Protein AF-A0A925U9H2-F1 (afdb_monomer_lite)

Secondary structure (DSSP, 8-state):
-HHHHHHHHHHHHHHHHHHTT--HHHHHHHHT--HHHHH-TTSHHHHHHHHHHHHHHHHHHHHHHHHHHTT--HHHHHHHHHHHHHHHHTT--

Sequence (93 aa):
MEVAHNAVKICEEIEGFAYKYLSADEIAVIVDVDVLEILDRTTVYGKAFLKGKLLRKAKFNDNVIRLSDQLSSPAQAIELKIAEAAALGGINA

Radius of gyration: 16.02 Å; chains: 1; bounding box: 34×35×42 Å

pLDDT: mean 83.89, std 16.31, range [39.44, 98.25]

Foldseek 3Di:
DVVVVLLVVLLQQLLQVLLVVDDLVRSCVVSVHDSVQCCDCVHSNVVSNVNSVVVSVVVLVVVLVVCVVVPVDPVVNVVVVVVVCVSVVVVPD

Structure (mmCIF, N/CA/C/O backbone):
data_AF-A0A925U9H2-F1
#
_entry.id   AF-A0A925U9H2-F1
#
loop_
_atom_site.group_PDB
_atom_site.id
_atom_site.type_symbol
_atom_site.label_atom_id
_atom_site.label_alt_id
_atom_site.label_comp_id
_atom_site.label_asym_id
_atom_site.label_entity_id
_atom_site.label_seq_id
_atom_site.pdbx_PDB_ins_code
_atom_site.Cartn_x
_atom_site.Cartn_y
_atom_site.Cartn_z
_atom_site.occupancy
_atom_site.B_iso_or_equiv
_atom_site.auth_seq_id
_atom_site.auth_comp_id
_atom_site.auth_asym_id
_atom_site.auth_atom_id
_atom_site.pdbx_PDB_model_num
ATOM 1 N N . MET A 1 1 ? 15.458 14.440 -19.855 1.00 58.16 1 MET A N 1
ATOM 2 C CA . MET A 1 1 ? 14.491 15.082 -18.932 1.00 58.16 1 MET A CA 1
ATOM 3 C C . MET A 1 1 ? 13.104 14.443 -18.999 1.00 58.16 1 MET A C 1
ATOM 5 O O . MET A 1 1 ? 12.511 14.282 -17.945 1.00 58.16 1 MET A O 1
ATOM 9 N N . GLU A 1 2 ? 12.618 14.004 -20.167 1.00 59.09 2 GLU A N 1
ATOM 10 C CA . GLU A 1 2 ? 11.324 13.296 -20.309 1.00 59.09 2 GLU A CA 1
ATOM 11 C C . GLU A 1 2 ? 11.204 11.989 -19.506 1.00 59.09 2 GLU A C 1
ATOM 13 O O . GLU A 1 2 ? 10.181 11.749 -18.876 1.00 59.09 2 GLU A O 1
ATOM 18 N N . VAL A 1 3 ? 12.261 11.173 -19.454 1.00 62.62 3 VAL A N 1
ATOM 19 C CA . VAL A 1 3 ? 12.223 9.860 -18.774 1.00 62.62 3 VAL A CA 1
ATOM 20 C C . VAL A 1 3 ? 11.989 9.991 -17.263 1.00 62.62 3 VAL A C 1
ATOM 22 O O . VAL A 1 3 ? 11.199 9.251 -16.684 1.00 62.62 3 VAL A O 1
ATOM 25 N N . ALA A 1 4 ? 12.625 10.976 -16.623 1.00 65.31 4 ALA A N 1
ATOM 26 C CA . ALA A 1 4 ? 12.449 11.231 -15.193 1.00 65.31 4 ALA A CA 1
ATOM 27 C C . ALA A 1 4 ? 11.038 11.751 -14.871 1.00 65.31 4 ALA A C 1
ATOM 29 O O . ALA A 1 4 ? 10.482 11.410 -13.833 1.00 65.31 4 ALA A O 1
ATOM 30 N N . HIS A 1 5 ? 10.447 12.541 -15.772 1.00 67.38 5 HIS A N 1
ATOM 31 C CA . HIS A 1 5 ? 9.081 13.038 -15.615 1.00 67.38 5 HIS A CA 1
ATOM 32 C C . HIS A 1 5 ? 8.052 11.900 -15.682 1.00 67.38 5 HIS A C 1
ATOM 34 O O . HIS A 1 5 ? 7.113 11.872 -14.889 1.00 67.38 5 HIS A O 1
ATOM 40 N N . ASN A 1 6 ? 8.275 10.921 -16.565 1.00 82.06 6 ASN A N 1
ATOM 41 C CA . ASN A 1 6 ? 7.399 9.758 -16.681 1.00 82.06 6 ASN A CA 1
ATOM 42 C C . ASN A 1 6 ? 7.453 8.862 -15.430 1.00 82.06 6 ASN A C 1
ATOM 44 O O . ASN A 1 6 ? 6.417 8.474 -14.899 1.00 82.06 6 ASN A O 1
ATOM 48 N N . ALA A 1 7 ? 8.654 8.610 -14.896 1.00 84.69 7 ALA A N 1
ATOM 49 C CA . ALA A 1 7 ? 8.824 7.802 -13.687 1.00 84.69 7 ALA A CA 1
ATOM 50 C C . ALA A 1 7 ? 8.137 8.416 -12.453 1.00 84.69 7 ALA A C 1
ATOM 52 O O . ALA A 1 7 ? 7.575 7.688 -11.636 1.00 84.69 7 ALA A O 1
ATOM 53 N N . VAL A 1 8 ? 8.145 9.750 -12.325 1.00 91.75 8 VAL A N 1
ATOM 54 C CA . VAL A 1 8 ? 7.433 10.454 -11.244 1.00 91.75 8 VAL A CA 1
ATOM 55 C C . VAL A 1 8 ? 5.927 10.223 -11.346 1.00 91.75 8 VAL A C 1
ATOM 57 O O . VAL A 1 8 ? 5.316 9.824 -10.358 1.00 91.75 8 VAL A O 1
ATOM 60 N N . LYS A 1 9 ? 5.344 10.398 -12.537 1.00 94.69 9 LYS A N 1
ATOM 61 C CA . LYS A 1 9 ? 3.908 10.182 -12.756 1.00 94.69 9 LYS A CA 1
ATOM 62 C C . LYS A 1 9 ? 3.496 8.736 -12.454 1.00 94.69 9 LYS A C 1
ATOM 64 O O . LYS A 1 9 ? 2.516 8.517 -11.749 1.00 94.69 9 LYS A O 1
ATOM 69 N N . ILE A 1 10 ? 4.278 7.760 -12.918 1.00 95.62 10 ILE A N 1
ATOM 70 C CA . ILE A 1 10 ? 4.038 6.336 -12.636 1.00 95.62 10 ILE A CA 1
ATOM 71 C C . ILE A 1 10 ? 4.088 6.069 -11.125 1.00 95.62 10 ILE A C 1
ATOM 73 O O . ILE A 1 10 ? 3.231 5.373 -10.589 1.00 95.62 10 ILE A O 1
ATOM 77 N N . CYS A 1 11 ? 5.048 6.655 -10.402 1.00 97.19 11 CYS A N 1
ATOM 78 C CA . CYS A 1 11 ? 5.108 6.517 -8.945 1.00 97.19 11 CYS A CA 1
ATOM 79 C C . CYS A 1 11 ? 3.862 7.093 -8.250 1.00 97.19 11 CYS A C 1
ATOM 81 O O . CYS A 1 11 ? 3.359 6.480 -7.310 1.00 97.19 11 CYS A O 1
ATOM 83 N N . GLU A 1 12 ? 3.348 8.240 -8.702 1.00 97.69 12 GLU A N 1
ATOM 84 C CA . GLU A 1 12 ? 2.108 8.828 -8.173 1.00 97.69 12 GLU A CA 1
ATOM 85 C C . GLU A 1 12 ? 0.890 7.925 -8.430 1.00 97.69 12 GLU A C 1
ATOM 87 O O . GLU A 1 12 ? 0.052 7.743 -7.542 1.00 97.69 12 GLU A O 1
ATOM 92 N N . GLU A 1 13 ? 0.814 7.309 -9.613 1.00 97.88 13 GLU A N 1
ATOM 93 C CA . GLU A 1 13 ? -0.226 6.337 -9.962 1.00 97.88 13 GLU A CA 1
ATOM 94 C C . GLU A 1 13 ? -0.138 5.082 -9.079 1.00 97.88 13 GLU A C 1
ATOM 96 O O . GLU A 1 13 ? -1.133 4.706 -8.452 1.00 97.88 13 GLU A O 1
ATOM 101 N N . ILE A 1 14 ? 1.054 4.491 -8.935 1.00 98.12 14 ILE A N 1
ATOM 102 C CA . ILE A 1 14 ? 1.307 3.338 -8.054 1.00 98.12 14 ILE A CA 1
ATOM 103 C C . ILE A 1 14 ? 0.904 3.656 -6.609 1.00 98.12 14 ILE A C 1
ATOM 105 O O . ILE A 1 14 ? 0.194 2.870 -5.978 1.00 98.12 14 ILE A O 1
ATOM 109 N N . GLU A 1 15 ? 1.320 4.808 -6.074 1.00 98.12 15 GLU A N 1
ATOM 110 C CA . GLU A 1 15 ? 0.956 5.249 -4.724 1.00 98.12 15 GLU A CA 1
ATOM 111 C C . GLU A 1 15 ? -0.569 5.372 -4.572 1.00 98.12 15 GLU A C 1
ATOM 113 O O . GLU A 1 15 ? -1.142 4.884 -3.591 1.00 98.12 15 GLU A O 1
ATOM 118 N N . GLY A 1 16 ? -1.237 5.976 -5.560 1.00 97.94 16 GLY A N 1
ATOM 119 C CA . GLY A 1 16 ? -2.685 6.162 -5.579 1.00 97.94 16 GLY A CA 1
ATOM 120 C C . GLY A 1 16 ? -3.470 4.851 -5.652 1.00 97.94 16 GLY A C 1
ATOM 121 O O . GLY A 1 16 ? -4.499 4.715 -4.981 1.00 97.94 16 GLY A O 1
ATOM 122 N N . PHE A 1 17 ? -2.999 3.874 -6.426 1.00 98.25 17 PHE A N 1
ATOM 123 C CA . PHE A 1 17 ? -3.616 2.549 -6.503 1.00 98.25 17 PHE A CA 1
ATOM 124 C C . PHE A 1 17 ? -3.357 1.715 -5.248 1.00 98.25 17 PHE A C 1
ATOM 126 O O . PHE A 1 17 ? -4.294 1.134 -4.696 1.00 98.25 17 PHE A O 1
ATOM 133 N N . ALA A 1 18 ? -2.132 1.739 -4.721 1.00 97.31 18 ALA A N 1
ATOM 134 C CA . ALA A 1 18 ? -1.789 1.073 -3.467 1.00 97.31 18 ALA A CA 1
ATOM 135 C C . ALA A 1 18 ? -2.614 1.619 -2.290 1.00 97.31 18 ALA A C 1
ATOM 137 O O . ALA A 1 18 ? -3.077 0.862 -1.434 1.00 97.31 18 ALA A O 1
AT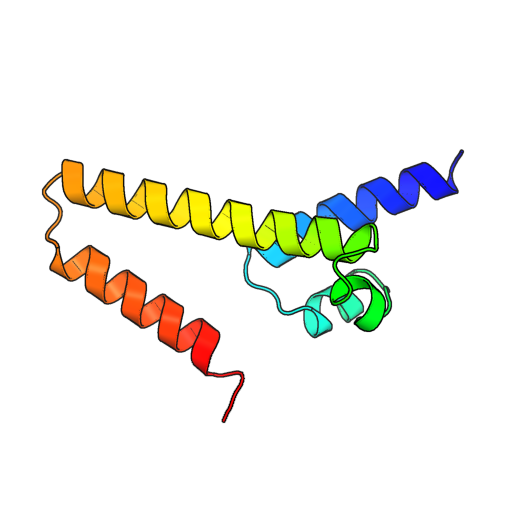OM 138 N N . TYR A 1 19 ? -2.866 2.933 -2.270 1.00 97.00 19 TYR A N 1
ATOM 139 C CA . TYR A 1 19 ? -3.753 3.568 -1.294 1.00 97.00 19 TYR A CA 1
ATOM 140 C C . TYR A 1 19 ? -5.201 3.045 -1.372 1.00 97.00 19 TYR A C 1
ATOM 142 O O . TYR A 1 19 ? -5.906 3.002 -0.362 1.00 97.00 19 TYR A O 1
ATOM 150 N N . LYS A 1 20 ? -5.650 2.638 -2.564 1.00 95.69 20 LYS A N 1
ATOM 151 C CA . LYS A 1 20 ? -6.978 2.061 -2.831 1.00 95.69 20 LYS A CA 1
ATOM 152 C C . LYS A 1 20 ? -7.023 0.535 -2.657 1.00 95.69 20 LYS A C 1
ATOM 154 O O . LYS A 1 20 ? -8.028 -0.063 -3.019 1.00 95.69 20 LYS A O 1
ATOM 159 N N . TYR A 1 21 ? -5.987 -0.063 -2.063 1.00 92.44 21 TYR A N 1
ATOM 160 C CA . TYR A 1 21 ? -5.853 -1.502 -1.802 1.00 92.44 21 TYR A CA 1
ATOM 161 C C . TYR A 1 21 ? -5.690 -2.401 -3.034 1.00 92.44 21 TYR A C 1
ATOM 163 O O . TYR A 1 21 ? -5.901 -3.605 -2.918 1.00 92.44 21 TYR A O 1
ATOM 171 N N . LEU A 1 22 ? -5.261 -1.866 -4.180 1.00 96.56 22 LEU A N 1
ATOM 172 C CA . LEU A 1 22 ? -4.867 -2.738 -5.287 1.00 96.56 22 LEU A CA 1
ATOM 173 C C . LEU A 1 22 ? -3.582 -3.501 -4.925 1.00 96.56 22 LEU A C 1
ATOM 175 O O . LEU A 1 22 ? -2.685 -2.979 -4.248 1.00 96.56 22 LEU A O 1
ATOM 179 N N . SER A 1 23 ? -3.516 -4.754 -5.364 1.00 96.00 23 SER A N 1
ATOM 180 C CA . SER A 1 23 ? -2.348 -5.627 -5.254 1.00 96.00 23 SER A CA 1
ATOM 181 C C . SER A 1 23 ? -1.227 -5.188 -6.202 1.00 96.00 23 SER A C 1
ATOM 183 O O . SER A 1 23 ? -1.441 -4.418 -7.136 1.00 96.00 23 SER A O 1
ATOM 185 N N . ALA A 1 24 ? -0.003 -5.668 -5.961 1.00 96.25 24 ALA A N 1
ATOM 186 C CA . ALA A 1 24 ? 1.134 -5.326 -6.814 1.00 96.25 24 ALA A CA 1
ATOM 187 C C . ALA A 1 24 ? 0.943 -5.831 -8.256 1.00 96.25 24 ALA A C 1
ATOM 189 O O . ALA A 1 24 ? 1.297 -5.106 -9.179 1.00 96.25 24 ALA A O 1
ATOM 190 N N . ASP A 1 25 ? 0.335 -7.009 -8.445 1.00 97.62 25 ASP A N 1
ATOM 191 C CA . ASP A 1 25 ? 0.044 -7.580 -9.767 1.00 97.62 25 ASP A CA 1
ATOM 192 C C . ASP A 1 25 ? -0.972 -6.733 -10.549 1.00 97.62 25 ASP A C 1
ATOM 194 O O . ASP A 1 25 ? -0.762 -6.420 -11.718 1.00 97.62 25 ASP A O 1
ATOM 198 N N . GLU A 1 26 ? -2.059 -6.299 -9.898 1.00 97.50 26 GLU A N 1
ATOM 199 C CA . GLU A 1 26 ? -3.056 -5.420 -10.528 1.00 97.50 26 GLU A CA 1
ATOM 200 C 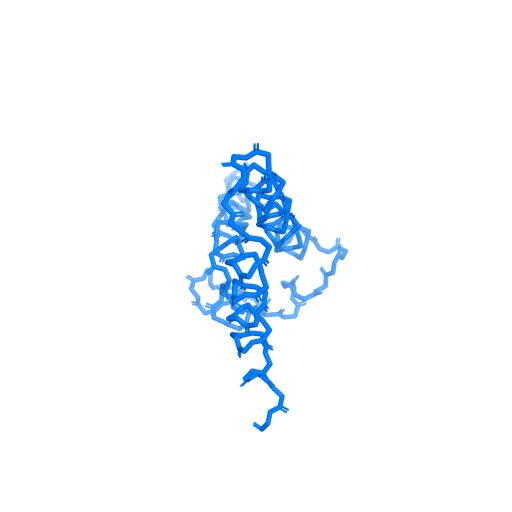C . GLU A 1 26 ? -2.438 -4.084 -10.939 1.00 97.50 26 GLU A C 1
ATOM 202 O O . GLU A 1 26 ? -2.699 -3.579 -12.029 1.00 97.50 26 GLU A O 1
ATOM 207 N N . ILE A 1 27 ? -1.597 -3.515 -10.073 1.00 97.44 27 ILE A N 1
ATOM 208 C CA . ILE A 1 27 ? -0.916 -2.255 -10.358 1.00 97.44 27 ILE A CA 1
ATOM 209 C C . ILE A 1 27 ? 0.067 -2.435 -11.512 1.00 97.44 27 ILE A C 1
ATOM 211 O O . ILE A 1 27 ? 0.031 -1.629 -12.436 1.00 97.44 27 ILE A O 1
ATOM 215 N N . ALA A 1 28 ? 0.885 -3.492 -11.491 1.00 97.00 28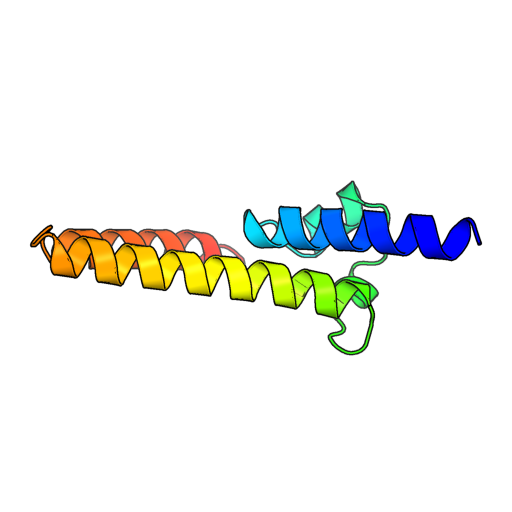 ALA A N 1
ATOM 216 C CA . ALA A 1 28 ? 1.841 -3.825 -12.547 1.00 97.00 28 ALA A CA 1
ATOM 217 C C . ALA A 1 28 ? 1.177 -3.854 -13.930 1.00 97.00 28 ALA A C 1
ATOM 219 O O . ALA A 1 28 ? 1.680 -3.242 -14.870 1.00 97.00 28 ALA A O 1
ATOM 220 N N . VAL A 1 29 ? -0.002 -4.480 -14.027 1.00 97.50 29 VAL A N 1
ATOM 221 C CA . VAL A 1 29 ? -0.797 -4.533 -15.264 1.00 97.50 29 VAL A CA 1
ATOM 222 C C . VAL A 1 29 ? -1.323 -3.155 -15.679 1.00 97.50 29 VAL A C 1
ATOM 224 O O . VAL A 1 29 ? -1.343 -2.845 -16.866 1.00 97.50 29 VAL A O 1
ATOM 227 N N . ILE A 1 30 ? -1.765 -2.323 -14.731 1.00 97.31 30 ILE A N 1
ATOM 228 C CA . ILE A 1 30 ? -2.343 -1.003 -15.035 1.00 97.31 30 ILE A CA 1
ATOM 229 C C . ILE A 1 30 ? -1.277 0.002 -15.486 1.00 97.31 30 ILE A C 1
ATOM 231 O O . ILE A 1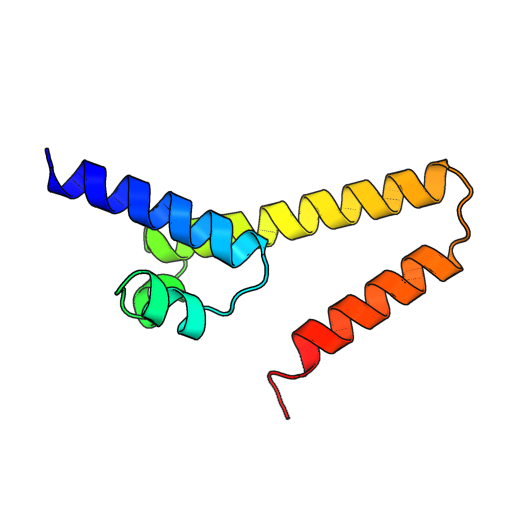 30 ? -1.538 0.780 -16.403 1.00 97.31 30 ILE A O 1
ATOM 235 N N . VAL A 1 31 ? -0.113 0.021 -14.828 1.00 95.69 31 VAL A N 1
ATOM 236 C CA . VAL A 1 31 ? 0.943 1.021 -15.081 1.00 95.69 31 VAL A CA 1
ATOM 237 C C . VAL A 1 31 ? 2.048 0.535 -16.023 1.00 95.69 31 VAL A C 1
ATOM 239 O O . VAL A 1 31 ? 2.965 1.301 -16.304 1.00 95.69 31 VAL A O 1
ATOM 242 N N . ASP A 1 32 ? 1.961 -0.709 -16.505 1.00 96.06 32 ASP A N 1
ATOM 243 C CA . ASP A 1 32 ? 2.945 -1.353 -17.388 1.00 96.06 32 ASP A CA 1
ATOM 244 C C . ASP A 1 32 ? 4.369 -1.369 -16.792 1.00 96.06 32 ASP A C 1
ATOM 246 O O . ASP A 1 32 ? 5.346 -0.924 -17.395 1.00 96.06 32 ASP A O 1
ATOM 250 N N . VAL A 1 33 ? 4.480 -1.854 -15.550 1.00 95.12 33 VAL A N 1
ATOM 251 C CA . VAL A 1 33 ? 5.746 -2.004 -14.805 1.00 95.12 33 VAL A CA 1
ATOM 252 C C . VAL A 1 33 ? 5.866 -3.438 -14.304 1.00 95.12 33 VAL A C 1
ATOM 254 O O . VAL A 1 33 ? 4.872 -4.029 -13.889 1.00 95.12 33 VAL A O 1
ATOM 257 N N . ASP A 1 34 ? 7.079 -3.997 -14.293 1.00 97.12 34 ASP A N 1
ATOM 258 C CA . ASP A 1 34 ? 7.321 -5.329 -13.732 1.00 97.12 34 ASP A CA 1
ATOM 259 C C . ASP A 1 34 ? 6.912 -5.377 -12.250 1.00 97.12 34 ASP A C 1
ATOM 261 O O . ASP A 1 34 ? 7.361 -4.579 -11.419 1.00 97.12 34 ASP A O 1
ATOM 265 N N . VAL A 1 35 ? 6.070 -6.350 -11.902 1.00 97.12 35 VAL A N 1
ATOM 266 C CA . VAL A 1 35 ? 5.616 -6.574 -10.529 1.00 97.12 35 VAL A CA 1
ATOM 267 C C . VAL A 1 35 ? 6.778 -6.767 -9.553 1.00 97.12 35 VAL A C 1
ATOM 269 O O . VAL A 1 35 ? 6.688 -6.336 -8.400 1.00 97.12 35 VAL A O 1
ATOM 272 N N . LEU A 1 36 ? 7.898 -7.348 -9.996 1.00 97.56 36 LEU A N 1
ATOM 273 C CA . LEU A 1 36 ? 9.084 -7.525 -9.160 1.00 97.56 36 LEU A CA 1
ATOM 274 C C . LEU A 1 36 ? 9.690 -6.182 -8.739 1.00 97.56 36 LEU A C 1
ATOM 276 O O . LEU A 1 36 ? 10.125 -6.046 -7.593 1.00 97.56 36 LEU A O 1
ATOM 280 N N . GLU A 1 37 ? 9.647 -5.166 -9.605 1.00 96.81 37 GLU A N 1
ATOM 281 C CA . GLU A 1 37 ? 10.094 -3.819 -9.247 1.00 96.81 37 GLU A CA 1
ATOM 282 C C . GLU A 1 37 ? 9.153 -3.154 -8.237 1.00 96.81 37 GLU A C 1
ATOM 284 O O . GLU A 1 37 ? 9.617 -2.429 -7.358 1.00 96.81 37 GLU A O 1
ATOM 289 N N . ILE A 1 38 ? 7.844 -3.416 -8.312 1.00 96.81 38 ILE A N 1
ATOM 290 C CA . ILE A 1 38 ? 6.854 -2.902 -7.349 1.00 96.81 38 ILE A CA 1
ATOM 291 C C . ILE A 1 38 ? 6.994 -3.592 -5.982 1.00 96.81 38 ILE A C 1
ATOM 293 O O . ILE A 1 38 ? 6.778 -2.974 -4.935 1.00 96.81 38 ILE A O 1
ATOM 297 N N . LEU A 1 39 ? 7.361 -4.873 -5.958 1.00 95.94 39 LEU A N 1
ATOM 298 C CA . LEU A 1 39 ? 7.545 -5.627 -4.715 1.00 95.94 39 LEU A CA 1
ATOM 299 C C . LEU A 1 39 ? 8.877 -5.313 -4.014 1.00 95.94 39 LEU A C 1
ATOM 301 O O . LEU A 1 39 ? 8.948 -5.375 -2.780 1.00 95.94 39 LEU A O 1
ATOM 305 N N . ASP A 1 40 ? 9.917 -4.940 -4.761 1.00 96.81 40 ASP A N 1
ATOM 306 C CA . ASP A 1 40 ? 11.215 -4.567 -4.202 1.00 96.81 40 ASP A CA 1
ATOM 307 C C . ASP A 1 40 ? 11.207 -3.149 -3.600 1.00 96.81 40 ASP A C 1
ATOM 309 O O . ASP A 1 40 ? 11.197 -2.128 -4.282 1.00 96.81 40 ASP A O 1
ATOM 313 N N . ARG A 1 41 ? 11.311 -3.070 -2.269 1.00 95.06 41 ARG A N 1
ATOM 314 C CA . ARG A 1 41 ? 11.304 -1.811 -1.496 1.00 95.06 41 ARG A CA 1
ATOM 315 C C . ARG A 1 41 ? 12.535 -0.928 -1.713 1.00 95.06 41 ARG A C 1
ATOM 317 O O . ARG A 1 41 ? 12.584 0.185 -1.180 1.00 95.06 41 ARG A O 1
ATOM 324 N N . THR A 1 42 ? 13.553 -1.417 -2.411 1.00 95.38 42 THR A N 1
ATOM 325 C CA . THR A 1 42 ? 14.745 -0.629 -2.728 1.00 95.38 42 THR A CA 1
ATOM 326 C C . THR A 1 42 ? 14.551 0.222 -3.985 1.00 95.38 42 THR A C 1
ATOM 328 O O . THR A 1 42 ? 15.140 1.309 -4.069 1.00 95.38 42 THR A O 1
ATOM 331 N N . THR A 1 43 ? 13.656 -0.194 -4.889 1.00 95.06 43 THR A N 1
ATOM 332 C CA . THR A 1 43 ? 13.329 0.524 -6.126 1.00 95.06 43 THR A CA 1
ATOM 333 C C . THR A 1 43 ? 12.473 1.763 -5.852 1.00 95.06 43 THR A C 1
ATOM 335 O O . THR A 1 43 ? 11.922 1.967 -4.764 1.00 95.06 43 THR A O 1
ATOM 338 N N . VAL A 1 44 ? 12.357 2.632 -6.857 1.00 96.00 44 VAL A N 1
ATOM 339 C CA . VAL A 1 44 ? 11.474 3.805 -6.790 1.00 96.00 44 VAL A CA 1
ATOM 340 C C . VAL A 1 44 ? 9.996 3.402 -6.748 1.00 96.00 44 VAL A C 1
ATOM 342 O O . VAL A 1 44 ? 9.241 3.952 -5.946 1.00 96.00 44 VAL A O 1
ATOM 345 N N . TYR A 1 45 ? 9.605 2.386 -7.520 1.00 97.19 45 TYR A N 1
ATOM 346 C CA . TYR A 1 45 ? 8.227 1.905 -7.601 1.00 97.19 45 TYR A CA 1
ATOM 347 C C . TYR A 1 45 ? 7.797 1.171 -6.332 1.00 97.19 45 TYR A C 1
ATOM 349 O O . TYR A 1 45 ? 6.717 1.444 -5.805 1.00 97.19 45 TYR A O 1
ATOM 357 N N . GLY A 1 46 ? 8.663 0.337 -5.754 1.00 97.19 46 GLY A N 1
ATOM 358 C CA . GLY A 1 46 ? 8.358 -0.329 -4.492 1.00 97.19 46 GLY A CA 1
ATOM 359 C C . GLY A 1 46 ? 8.309 0.620 -3.299 1.00 97.19 46 GLY A C 1
ATOM 360 O O . GLY A 1 46 ? 7.500 0.426 -2.386 1.00 97.19 46 GLY A O 1
ATOM 361 N N . LYS A 1 47 ? 9.077 1.719 -3.319 1.00 97.88 47 LYS A N 1
ATOM 362 C CA . LYS A 1 47 ? 8.909 2.811 -2.342 1.00 97.88 47 LYS A CA 1
ATOM 363 C C . LYS A 1 47 ? 7.560 3.511 -2.497 1.00 97.88 47 LYS A C 1
ATOM 365 O O . LYS A 1 47 ? 6.907 3.756 -1.482 1.00 97.88 47 LYS A O 1
ATOM 370 N N . ALA A 1 48 ? 7.129 3.802 -3.725 1.00 97.88 48 ALA A N 1
ATOM 371 C CA . ALA A 1 48 ? 5.824 4.412 -3.995 1.00 97.88 48 ALA A CA 1
ATOM 372 C C . ALA A 1 48 ? 4.662 3.503 -3.553 1.00 97.88 48 ALA A C 1
ATOM 374 O O . ALA A 1 48 ? 3.755 3.944 -2.842 1.00 97.88 48 ALA A O 1
ATOM 375 N N . PHE A 1 49 ? 4.747 2.207 -3.864 1.00 98.00 49 PHE A N 1
ATOM 376 C CA . PHE A 1 49 ? 3.781 1.196 -3.433 1.00 98.00 49 PHE A CA 1
ATOM 377 C C . PHE A 1 49 ? 3.693 1.106 -1.905 1.00 98.00 49 PHE A C 1
ATOM 379 O O . PHE A 1 49 ? 2.608 1.200 -1.321 1.00 98.00 49 PHE A O 1
ATOM 386 N N . LEU A 1 50 ? 4.843 0.997 -1.227 1.00 97.38 50 LEU A N 1
ATOM 387 C CA . LEU A 1 50 ? 4.898 0.961 0.233 1.00 97.38 50 LEU A CA 1
ATOM 388 C C . LEU A 1 50 ? 4.319 2.239 0.853 1.00 97.38 50 LEU A C 1
ATOM 390 O O . LEU A 1 50 ? 3.556 2.159 1.819 1.00 97.38 50 LEU A O 1
ATOM 394 N N . LYS A 1 51 ? 4.650 3.407 0.294 1.00 97.81 51 LYS A N 1
ATOM 395 C CA . LYS A 1 51 ? 4.130 4.699 0.749 1.00 97.81 51 LYS A CA 1
ATOM 396 C C . LYS A 1 51 ? 2.604 4.744 0.669 1.00 97.81 51 LYS A C 1
ATOM 398 O O . LYS A 1 51 ? 1.974 5.072 1.675 1.00 97.81 51 LYS A O 1
ATOM 403 N N . GLY A 1 52 ? 2.006 4.336 -0.452 1.00 97.19 52 GLY A N 1
ATOM 404 C CA . GLY A 1 52 ? 0.547 4.295 -0.614 1.00 97.19 52 GLY A CA 1
ATOM 405 C C . GLY A 1 52 ? -0.143 3.415 0.435 1.00 97.19 52 GLY A C 1
ATOM 406 O O . GLY A 1 52 ? -1.090 3.857 1.095 1.00 97.19 52 GLY A O 1
ATOM 407 N N . LYS A 1 53 ? 0.393 2.211 0.692 1.00 96.44 53 LYS A N 1
ATOM 408 C CA . LYS A 1 53 ? -0.128 1.309 1.740 1.00 96.44 53 LYS A CA 1
ATOM 409 C C . LYS A 1 53 ? -0.026 1.914 3.140 1.00 96.44 53 LYS A C 1
ATOM 411 O O . LYS A 1 53 ? -0.973 1.828 3.926 1.00 96.44 53 LYS A O 1
ATOM 416 N N . LEU A 1 54 ? 1.111 2.529 3.469 1.00 96.56 54 LEU A N 1
ATOM 417 C CA . LEU A 1 54 ? 1.322 3.153 4.778 1.00 96.56 54 LEU A CA 1
ATOM 418 C C . LEU A 1 54 ? 0.420 4.376 4.980 1.00 96.56 54 LEU A C 1
ATOM 420 O O . LEU A 1 54 ? -0.152 4.524 6.060 1.00 96.56 54 LEU A O 1
ATOM 424 N N . LEU A 1 55 ? 0.223 5.204 3.950 1.00 96.75 55 LEU A N 1
ATOM 425 C CA . LEU A 1 55 ? -0.712 6.333 3.995 1.00 96.75 55 LEU A CA 1
ATOM 426 C C . LEU A 1 55 ? -2.153 5.871 4.207 1.00 96.75 55 LEU A C 1
ATOM 428 O O . LEU A 1 55 ? -2.889 6.473 4.996 1.00 96.75 55 LEU A O 1
ATOM 432 N N . ARG A 1 56 ? -2.566 4.784 3.547 1.00 94.12 56 ARG A N 1
ATOM 433 C CA . ARG A 1 56 ? -3.900 4.218 3.755 1.00 94.12 56 ARG A CA 1
ATOM 434 C C . ARG A 1 56 ? -4.081 3.724 5.186 1.00 94.12 56 ARG A C 1
ATOM 436 O O . ARG A 1 56 ? -5.078 4.073 5.817 1.00 94.12 56 ARG A O 1
ATOM 443 N N . LYS A 1 57 ? -3.094 2.997 5.718 1.00 91.81 57 LYS A N 1
ATOM 444 C CA . LYS A 1 57 ? -3.086 2.539 7.114 1.00 91.81 57 LYS A CA 1
ATOM 445 C C . LYS A 1 57 ? -3.134 3.705 8.107 1.00 91.81 57 LYS A C 1
ATOM 447 O O . LYS A 1 57 ? -3.882 3.646 9.077 1.00 91.81 57 LYS A O 1
ATOM 452 N N . ALA A 1 58 ? -2.382 4.777 7.856 1.00 93.44 58 ALA A N 1
ATOM 453 C CA . ALA A 1 58 ? -2.407 5.974 8.694 1.00 93.44 58 ALA A CA 1
ATOM 454 C C . ALA A 1 58 ? -3.803 6.621 8.716 1.00 93.44 58 ALA A C 1
ATOM 456 O O . ALA A 1 58 ? -4.341 6.866 9.792 1.00 93.44 58 ALA A O 1
ATOM 457 N N . LYS A 1 59 ? -4.431 6.813 7.547 1.00 92.50 59 LYS A N 1
ATOM 458 C CA . LYS A 1 59 ? -5.793 7.369 7.454 1.00 92.50 59 LYS A CA 1
ATOM 459 C C . LYS A 1 59 ? -6.854 6.451 8.068 1.00 92.50 59 LYS A C 1
ATOM 461 O O . LYS A 1 59 ? -7.827 6.932 8.639 1.00 92.50 59 LYS A O 1
ATOM 466 N N . PHE A 1 60 ? -6.687 5.137 7.967 1.00 88.06 60 PHE A N 1
ATOM 467 C CA . PHE A 1 60 ? -7.554 4.194 8.668 1.00 88.06 60 PHE A CA 1
ATOM 468 C C . PHE A 1 60 ? -7.466 4.373 10.188 1.00 88.06 60 PHE A C 1
ATOM 470 O O . PHE A 1 60 ? -8.494 4.539 10.838 1.00 88.06 60 PHE A O 1
ATOM 477 N N . ASN A 1 61 ? -6.251 4.399 10.741 1.00 85.31 61 ASN A N 1
ATOM 478 C CA . ASN A 1 61 ? -6.046 4.585 12.177 1.00 85.31 61 ASN A CA 1
ATOM 479 C C . ASN A 1 61 ? -6.630 5.914 12.671 1.00 85.31 61 ASN A C 1
ATOM 481 O O . ASN A 1 61 ? -7.292 5.933 13.703 1.00 85.31 61 ASN A O 1
ATOM 485 N N . ASP A 1 62 ? -6.434 6.994 11.915 1.00 89.81 62 ASP A N 1
ATOM 486 C CA . ASP A 1 62 ? -7.034 8.301 12.201 1.00 89.81 62 ASP A CA 1
ATOM 487 C C . ASP A 1 62 ? -8.570 8.228 12.245 1.00 89.81 62 ASP A C 1
ATOM 489 O O . ASP A 1 62 ? -9.195 8.671 13.206 1.00 89.81 62 ASP A O 1
ATOM 493 N N . ASN A 1 63 ? -9.193 7.563 11.264 1.00 86.00 63 ASN A N 1
ATOM 494 C CA . ASN A 1 63 ? -10.639 7.344 11.269 1.00 86.00 63 ASN A CA 1
ATOM 495 C C . ASN A 1 63 ? -11.108 6.534 12.484 1.00 86.00 63 ASN A C 1
ATOM 497 O O . ASN A 1 63 ? -12.146 6.861 13.049 1.00 86.00 63 ASN A O 1
ATOM 501 N N . VAL A 1 64 ? -10.366 5.498 12.888 1.00 82.12 64 VAL A N 1
ATOM 502 C CA . VAL A 1 64 ? -10.691 4.689 14.074 1.00 82.12 64 VAL A CA 1
ATOM 503 C C . VAL A 1 64 ? -10.615 5.527 15.349 1.00 82.12 64 VAL A C 1
ATOM 505 O O . VAL A 1 64 ? -11.533 5.459 16.164 1.00 82.12 64 VAL A O 1
ATOM 508 N N . ILE A 1 65 ? -9.564 6.338 15.507 1.00 82.75 65 ILE A N 1
ATOM 509 C CA . ILE A 1 65 ? -9.420 7.257 16.644 1.00 82.75 65 ILE A CA 1
ATOM 510 C C . ILE A 1 65 ? -10.594 8.235 16.665 1.00 82.75 65 ILE A C 1
ATOM 512 O O . ILE A 1 65 ? -11.294 8.329 17.667 1.00 82.75 65 ILE A O 1
ATOM 516 N N . ARG A 1 66 ? -10.895 8.873 15.530 1.00 83.56 66 ARG A N 1
ATOM 517 C CA . ARG A 1 66 ? -12.005 9.823 15.422 1.00 83.56 66 ARG A CA 1
ATOM 518 C C . ARG A 1 66 ? -13.360 9.191 15.745 1.00 83.56 66 ARG A C 1
ATOM 520 O O . ARG A 1 66 ? -14.178 9.820 16.406 1.00 83.56 66 ARG A O 1
ATOM 527 N N . LEU A 1 67 ? -13.609 7.963 15.288 1.00 80.25 67 LEU A N 1
ATOM 528 C CA . LEU A 1 67 ? -14.825 7.217 15.621 1.00 80.25 67 LEU A CA 1
ATOM 529 C C . LEU A 1 67 ? -14.899 6.919 17.128 1.00 80.25 67 LEU A C 1
ATOM 531 O O . LEU A 1 67 ? -15.954 7.106 17.738 1.00 80.25 67 LEU A O 1
ATOM 535 N N . SER A 1 68 ? -13.779 6.527 17.736 1.00 72.44 68 SER A N 1
ATOM 536 C CA . SER A 1 68 ? -13.680 6.321 19.184 1.00 72.44 68 SER A CA 1
ATOM 537 C C . SER A 1 68 ? -13.962 7.610 19.968 1.00 72.44 68 SER A C 1
ATOM 539 O O . SER A 1 68 ? -14.736 7.585 20.923 1.00 72.44 68 SER A O 1
ATOM 541 N N . ASP A 1 69 ? -13.388 8.739 19.544 1.00 77.06 69 ASP A N 1
ATOM 542 C CA . ASP A 1 69 ? -13.575 10.049 20.183 1.00 77.06 69 ASP A CA 1
ATOM 543 C C . ASP A 1 69 ? -15.020 10.554 20.059 1.00 77.06 69 ASP A C 1
ATOM 545 O O . ASP A 1 69 ? -15.538 11.220 20.953 1.00 77.06 69 ASP A O 1
ATOM 549 N N . GLN A 1 70 ? -15.706 10.198 18.969 1.00 78.62 70 GLN A N 1
ATOM 550 C CA . GLN A 1 70 ? -17.119 10.515 18.746 1.00 78.62 70 GLN A CA 1
ATOM 551 C C . GLN A 1 70 ? -18.088 9.617 19.540 1.00 78.62 70 GLN A C 1
ATOM 553 O O . GLN A 1 70 ? -19.296 9.707 19.325 1.00 78.62 70 GLN A O 1
ATOM 558 N N . LEU A 1 71 ? -17.593 8.750 20.440 1.00 64.44 71 LEU A N 1
ATOM 559 C CA . LEU A 1 71 ? -18.378 7.736 21.167 1.00 64.44 71 LEU A CA 1
ATOM 560 C C . LEU A 1 71 ? -19.161 6.786 20.238 1.00 64.44 71 LEU A C 1
ATOM 562 O O . LEU A 1 71 ? -20.079 6.090 20.678 1.00 64.44 71 LEU A O 1
ATOM 566 N N . SER A 1 72 ? -18.795 6.725 18.954 1.00 60.88 72 SER A N 1
ATOM 567 C CA . SER A 1 72 ? -19.331 5.725 18.038 1.00 60.88 72 SER A CA 1
ATOM 568 C C . SER A 1 72 ? -18.725 4.383 18.445 1.00 60.88 72 SER A C 1
ATOM 570 O O . SER A 1 72 ? -17.513 4.251 18.611 1.00 60.88 72 SER A O 1
ATOM 572 N N . SER A 1 73 ? -19.594 3.442 18.814 1.00 62.47 73 SER A N 1
ATOM 573 C CA . SER A 1 73 ? -19.230 2.353 19.723 1.00 62.47 73 SER A CA 1
ATOM 574 C C . SER A 1 73 ? -17.988 1.566 19.262 1.00 62.47 73 SER A C 1
ATOM 576 O O . SER A 1 73 ? -17.835 1.316 18.063 1.00 62.47 73 SER A O 1
ATOM 578 N N . PRO A 1 74 ? -17.149 1.068 20.190 1.00 64.31 74 PRO A N 1
ATOM 579 C CA . PRO A 1 74 ? -16.029 0.172 19.885 1.00 64.31 74 PRO A CA 1
ATOM 580 C C . PRO A 1 74 ? -16.378 -1.009 18.956 1.00 64.31 74 PRO A C 1
ATOM 582 O O . PRO A 1 74 ? -15.509 -1.497 18.237 1.00 64.31 74 PRO A O 1
ATOM 585 N N . ALA A 1 75 ? -17.647 -1.433 18.912 1.00 65.00 75 ALA A N 1
ATOM 586 C CA . ALA A 1 75 ? -18.151 -2.449 17.988 1.00 65.00 75 ALA A CA 1
ATOM 587 C C . ALA A 1 75 ? -18.005 -2.053 16.504 1.00 65.00 75 ALA A C 1
ATOM 589 O O . ALA A 1 75 ? -17.586 -2.880 15.699 1.00 65.00 75 ALA A O 1
ATOM 590 N N . GLN A 1 76 ? -18.238 -0.786 16.146 1.00 67.50 76 GLN A N 1
ATOM 591 C CA . GLN A 1 76 ? -18.099 -0.300 14.763 1.00 67.50 76 GLN A CA 1
ATOM 592 C C . GLN A 1 76 ? -16.631 -0.264 14.313 1.00 67.50 76 GLN A C 1
ATOM 594 O O . GLN A 1 76 ? -16.315 -0.574 13.164 1.00 67.50 76 GLN A O 1
ATOM 599 N N . ALA A 1 77 ? -15.710 0.050 15.228 1.00 66.81 77 ALA A N 1
ATOM 600 C CA . ALA A 1 77 ? -14.274 -0.016 14.957 1.00 66.81 77 ALA A CA 1
ATOM 601 C C . ALA A 1 77 ? -13.782 -1.466 14.765 1.00 66.81 77 ALA A C 1
ATOM 603 O O . ALA A 1 77 ? -12.892 -1.721 13.950 1.00 66.81 77 ALA A O 1
ATOM 604 N N . ILE A 1 78 ? -14.365 -2.421 15.498 1.00 65.06 78 ILE A N 1
ATOM 605 C CA . ILE A 1 78 ? -14.059 -3.854 15.380 1.00 65.06 78 ILE A CA 1
ATOM 606 C C . ILE A 1 78 ? -14.598 -4.428 14.063 1.00 65.06 78 ILE A C 1
ATOM 608 O O . ILE A 1 78 ? -13.848 -5.107 13.363 1.00 65.06 78 ILE A O 1
ATOM 612 N N . GLU A 1 79 ? -15.842 -4.122 13.681 1.00 65.62 79 GLU A N 1
ATOM 613 C CA . GLU A 1 79 ? -16.418 -4.544 12.392 1.00 65.62 79 GLU A CA 1
ATOM 614 C C . GLU A 1 79 ? -15.573 -4.063 11.208 1.00 65.62 79 GLU A C 1
ATOM 616 O O . GLU A 1 79 ? -15.279 -4.835 10.293 1.00 65.62 79 GLU A O 1
ATOM 621 N N . LEU A 1 80 ? -15.091 -2.818 11.263 1.00 68.25 80 LEU A N 1
ATOM 622 C CA . LEU A 1 80 ? -14.230 -2.259 10.224 1.00 68.25 80 LEU A CA 1
ATOM 623 C C . LEU A 1 80 ? -12.885 -3.005 10.117 1.00 68.25 80 LEU A C 1
ATOM 625 O O . LEU A 1 80 ? -12.398 -3.253 9.013 1.00 68.25 80 LEU A O 1
ATOM 629 N N . LYS A 1 81 ? -12.306 -3.418 11.254 1.00 68.25 81 LYS A N 1
ATOM 630 C CA . LYS A 1 81 ? -11.094 -4.255 11.298 1.00 68.25 81 LYS A CA 1
ATOM 631 C C . LYS A 1 81 ? -11.319 -5.652 10.720 1.00 68.25 81 LYS A C 1
ATOM 633 O O . LYS A 1 81 ? -10.434 -6.175 10.047 1.00 68.25 81 LYS A O 1
ATOM 638 N N . ILE A 1 82 ? -12.473 -6.260 10.990 1.00 72.38 82 ILE A N 1
ATOM 639 C CA . ILE A 1 82 ? -12.830 -7.580 10.453 1.00 72.38 82 ILE A CA 1
ATOM 640 C C . ILE A 1 82 ? -13.005 -7.497 8.933 1.00 72.38 82 ILE A C 1
ATOM 642 O O . ILE A 1 82 ? -12.472 -8.342 8.216 1.00 72.38 82 ILE A O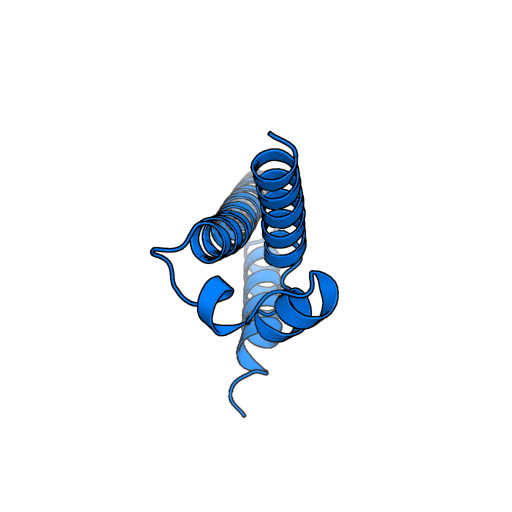 1
ATOM 646 N N . ALA A 1 83 ? -13.670 -6.453 8.433 1.00 65.62 83 ALA A N 1
ATOM 647 C CA . ALA A 1 83 ? -13.818 -6.220 6.998 1.00 65.62 83 ALA A CA 1
ATOM 648 C C . ALA A 1 83 ? -12.460 -6.035 6.292 1.00 65.62 83 ALA A C 1
ATOM 650 O O . ALA A 1 83 ? -12.243 -6.591 5.216 1.00 65.62 83 ALA A O 1
ATOM 651 N N . GLU A 1 84 ? -11.517 -5.315 6.910 1.00 66.62 84 GLU A N 1
ATOM 652 C CA . GLU A 1 84 ? -10.162 -5.143 6.368 1.00 66.62 84 GLU A CA 1
ATOM 653 C C . GLU A 1 84 ? -9.356 -6.454 6.387 1.00 66.62 84 GLU A C 1
ATOM 655 O O . GLU A 1 84 ? -8.700 -6.791 5.401 1.00 66.62 84 GLU A O 1
ATOM 660 N N . ALA A 1 85 ? -9.440 -7.233 7.469 1.00 71.06 85 ALA A N 1
ATOM 661 C CA . ALA A 1 85 ? -8.794 -8.542 7.551 1.00 71.06 85 ALA A CA 1
ATOM 662 C C . ALA A 1 85 ? -9.351 -9.530 6.514 1.00 71.06 85 ALA A C 1
ATOM 664 O O . ALA A 1 85 ? -8.583 -10.292 5.934 1.00 71.06 85 ALA A O 1
ATOM 665 N N . ALA A 1 86 ? -10.657 -9.492 6.236 1.00 64.38 86 ALA A N 1
ATOM 666 C CA . ALA A 1 86 ? -11.280 -10.309 5.198 1.00 64.38 86 ALA A CA 1
ATOM 667 C C . ALA A 1 86 ? -10.818 -9.905 3.786 1.00 64.38 86 ALA A C 1
ATOM 669 O O . ALA A 1 86 ? -10.483 -10.771 2.981 1.00 64.38 86 ALA A O 1
ATOM 670 N N . ALA A 1 87 ? -10.722 -8.601 3.505 1.00 61.75 87 ALA A N 1
ATOM 671 C CA . ALA A 1 87 ? -10.232 -8.098 2.220 1.00 61.75 87 ALA A CA 1
ATOM 672 C C . ALA A 1 87 ? -8.747 -8.430 1.974 1.00 61.75 87 ALA A C 1
ATOM 674 O O . ALA A 1 87 ? -8.350 -8.693 0.844 1.00 61.75 87 ALA A O 1
ATOM 675 N N . LEU A 1 88 ? -7.924 -8.449 3.028 1.00 57.97 88 LEU A N 1
ATOM 676 C CA . LEU A 1 88 ? -6.497 -8.785 2.944 1.00 57.97 88 LEU A CA 1
ATOM 677 C C . LEU A 1 88 ? -6.213 -10.296 3.057 1.00 57.97 88 LEU A C 1
ATOM 679 O O . LEU A 1 88 ? -5.157 -10.751 2.621 1.00 57.97 88 LEU A O 1
ATOM 683 N N . GLY A 1 89 ? -7.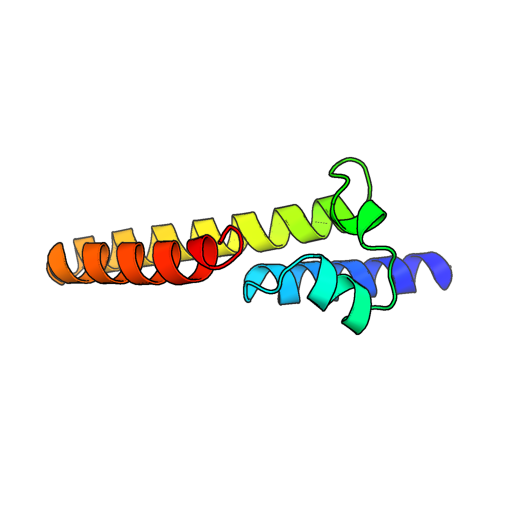121 -11.067 3.663 1.00 51.03 89 GLY A N 1
ATOM 684 C CA . GLY A 1 89 ? -6.981 -12.506 3.913 1.00 51.03 89 GLY A CA 1
ATOM 685 C C . GLY A 1 89 ? -7.393 -13.403 2.743 1.00 51.03 89 GLY A C 1
ATOM 686 O O . GLY A 1 89 ? -6.968 -14.552 2.693 1.00 51.03 89 GLY A O 1
ATOM 687 N N . GLY A 1 90 ? -8.153 -12.884 1.775 1.00 43.06 90 GLY A N 1
ATOM 688 C CA . GLY A 1 90 ? -8.556 -13.615 0.565 1.00 43.06 90 GLY A CA 1
ATOM 689 C C . GLY A 1 90 ? -7.444 -13.849 -0.468 1.00 43.06 90 GLY A C 1
ATOM 690 O O . GLY A 1 90 ? -7.722 -14.396 -1.526 1.00 43.06 90 GLY A O 1
ATOM 691 N N . ILE A 1 91 ? -6.203 -13.436 -0.184 1.00 48.06 91 ILE A N 1
ATOM 692 C CA . ILE A 1 91 ? -5.039 -13.599 -1.078 1.00 48.06 91 ILE A CA 1
ATOM 693 C C . ILE A 1 91 ? -4.177 -14.821 -0.671 1.00 48.06 91 ILE A C 1
ATOM 695 O O . ILE A 1 91 ? -3.201 -15.135 -1.338 1.00 48.06 91 ILE A O 1
ATOM 699 N N . ASN A 1 92 ? -4.538 -15.559 0.392 1.00 44.78 92 ASN A N 1
ATOM 700 C CA . ASN A 1 92 ? -3.833 -16.784 0.811 1.00 44.78 92 ASN A CA 1
ATOM 701 C C . ASN A 1 92 ? -4.790 -17.947 1.149 1.00 44.78 92 ASN A C 1
ATOM 703 O O . ASN A 1 92 ? -4.686 -18.539 2.227 1.00 44.78 92 ASN A O 1
ATOM 707 N N . ALA A 1 93 ? -5.718 -18.270 0.246 1.00 39.44 93 ALA A N 1
ATOM 708 C CA . ALA A 1 93 ? -6.443 -19.543 0.246 1.00 39.44 93 ALA A CA 1
ATOM 709 C C . ALA A 1 93 ? -6.471 -20.128 -1.168 1.00 39.44 93 ALA A C 1
ATOM 711 O O . ALA A 1 93 ? -6.747 -19.347 -2.105 1.00 39.44 93 ALA A O 1
#